Protein AF-A0A1V2ZGI5-F1 (afdb_monomer_lite)

Secondary structure (DSSP, 8-state):
-----HHHHHHHHHHHHHHH-TTTHHHHHHHHHHHHHHHHHHHHHHHHHHHHHH-GGGSSSSTTTS-TT---HHHHHHHHHHS-S-----------------------HHHHHHHHHHHHHHTT-GGGSPPPPP-TT--

Sequence (139 aa):
MFGLTFDKLLIIGVIAVFVLGPDRLPHYAAQLGQLVRKVRGFATQARERVKDEMGEEFNEVDWRKLDPRQYDPRRIIRDALLEDDPVPTVKPPTAVGAPVTVGGRSPSTQDSYYTTMKRSAGEGRLSAVAPPPIDSEAT

Radius of gyration: 29.59 Å; chains: 1; bounding box: 64×57×59 Å

pLDDT: mean 72.78, std 17.81, range [43.66, 98.0]

Foldseek 3Di:
DDPDDPVVVVVVVVVCCVVQPVVCVVVVVVVVVVVVVVVVVVVVVVVVVCCVVVDPPPPPDCVQVPPPVPVPVVVVVVVVVVDDDDDPPPDDDDDDDDDDDDDDDPDDVVVVLVVVCVVCVVVVNNVPRDDDDDDPVPD

Structure (mmCIF, N/CA/C/O backbone):
data_AF-A0A1V2ZGI5-F1
#
_entry.id   AF-A0A1V2ZGI5-F1
#
loop_
_atom_site.group_PDB
_atom_site.id
_atom_site.type_symbol
_atom_site.label_atom_id
_atom_site.label_alt_id
_atom_site.label_comp_id
_atom_site.label_asym_id
_atom_site.label_entity_id
_atom_site.label_seq_id
_atom_site.pdbx_PDB_ins_code
_atom_site.Cartn_x
_atom_site.Cartn_y
_atom_site.Cartn_z
_atom_site.occupancy
_atom_site.B_iso_or_equiv
_atom_site.auth_seq_id
_atom_site.auth_comp_id
_atom_site.auth_asym_id
_atom_site.auth_atom_id
_atom_site.pdbx_PDB_model_num
ATOM 1 N N . MET A 1 1 ? 14.061 -19.597 8.875 1.00 60.62 1 MET A N 1
ATOM 2 C CA . MET A 1 1 ? 13.915 -20.298 7.579 1.00 60.62 1 MET A CA 1
ATOM 3 C C . MET A 1 1 ? 13.513 -19.373 6.420 1.00 60.62 1 MET A C 1
ATOM 5 O O . MET A 1 1 ? 12.984 -19.852 5.433 1.00 60.62 1 MET A O 1
ATOM 9 N N . PHE A 1 2 ? 13.841 -18.076 6.462 1.00 70.00 2 PHE A N 1
ATOM 10 C CA . PHE A 1 2 ? 13.839 -17.220 5.273 1.00 70.00 2 PHE A CA 1
ATOM 11 C C . PHE A 1 2 ? 15.181 -16.511 5.248 1.00 70.00 2 PHE A C 1
ATOM 13 O O . PHE A 1 2 ? 15.458 -15.674 6.101 1.00 70.00 2 PHE A O 1
ATOM 20 N N . GLY A 1 3 ? 16.053 -16.908 4.327 1.00 79.88 3 GLY A N 1
ATOM 21 C CA . GLY A 1 3 ? 17.366 -16.296 4.171 1.00 79.88 3 GLY A CA 1
ATOM 22 C C . GLY A 1 3 ? 17.274 -14.939 3.483 1.00 79.88 3 GLY A C 1
ATOM 23 O O . GLY A 1 3 ? 18.014 -14.748 2.536 1.00 79.88 3 GLY A O 1
ATOM 24 N N . LEU A 1 4 ? 16.351 -14.058 3.882 1.00 86.88 4 LEU A N 1
ATOM 25 C CA . LEU A 1 4 ? 16.184 -12.700 3.356 1.00 86.88 4 LEU A CA 1
ATOM 26 C C . LEU A 1 4 ? 17.263 -11.796 3.959 1.00 86.88 4 LEU A C 1
ATOM 28 O O . LEU A 1 4 ? 17.083 -11.200 5.017 1.00 86.88 4 LEU A O 1
ATOM 32 N N . THR A 1 5 ? 18.410 -11.742 3.297 1.00 92.62 5 THR A N 1
ATOM 33 C CA . THR A 1 5 ? 19.480 -10.785 3.582 1.00 92.62 5 THR A CA 1
ATOM 34 C C . THR A 1 5 ? 19.260 -9.506 2.779 1.00 92.62 5 THR A C 1
ATOM 36 O O . THR A 1 5 ? 18.526 -9.498 1.787 1.00 92.62 5 THR A O 1
ATOM 39 N N . PHE A 1 6 ? 19.892 -8.409 3.204 1.00 93.56 6 PHE A N 1
ATOM 40 C CA . PHE A 1 6 ? 19.794 -7.124 2.508 1.00 93.56 6 PHE A CA 1
ATOM 41 C C . PHE A 1 6 ? 20.178 -7.236 1.022 1.00 93.56 6 PHE A C 1
ATOM 43 O O . PHE A 1 6 ? 19.491 -6.665 0.177 1.00 93.56 6 PHE A O 1
ATOM 50 N N . ASP A 1 7 ? 21.196 -8.045 0.690 1.00 94.19 7 ASP A N 1
ATOM 51 C CA . ASP A 1 7 ? 21.596 -8.289 -0.703 1.00 94.19 7 ASP A CA 1
ATOM 52 C C . ASP A 1 7 ? 20.441 -8.851 -1.552 1.00 94.19 7 ASP A C 1
ATOM 54 O O . ASP A 1 7 ? 20.216 -8.402 -2.676 1.00 94.19 7 ASP A O 1
ATOM 58 N N . LYS A 1 8 ? 19.634 -9.759 -0.990 1.00 94.56 8 LYS A N 1
ATOM 59 C CA . LYS A 1 8 ? 18.549 -10.416 -1.724 1.00 94.56 8 LYS A CA 1
ATOM 60 C C . LYS A 1 8 ? 17.370 -9.491 -1.919 1.00 94.56 8 LYS A C 1
ATOM 62 O O . LYS A 1 8 ? 16.746 -9.531 -2.972 1.00 94.56 8 LYS A O 1
ATOM 67 N N . LEU A 1 9 ? 17.077 -8.644 -0.933 1.00 95.00 9 LEU A N 1
ATOM 68 C CA . LEU A 1 9 ? 16.069 -7.596 -1.089 1.00 95.00 9 LEU A CA 1
ATOM 69 C C . LEU A 1 9 ? 16.461 -6.620 -2.202 1.00 95.00 9 LEU A C 1
ATOM 71 O O . LEU A 1 9 ? 15.607 -6.252 -3.006 1.00 95.00 9 LEU A O 1
ATOM 75 N N . LEU A 1 10 ? 17.744 -6.258 -2.296 1.00 95.56 10 LEU A N 1
ATOM 76 C CA . LEU A 1 10 ? 18.249 -5.412 -3.377 1.00 95.56 10 LEU A CA 1
ATOM 77 C C . LEU A 1 10 ? 18.109 -6.108 -4.738 1.00 95.56 10 LEU A C 1
ATOM 79 O O . LEU A 1 10 ? 17.576 -5.507 -5.668 1.00 95.56 10 LEU A O 1
ATOM 83 N N . ILE A 1 11 ? 18.497 -7.385 -4.842 1.00 96.19 11 ILE A N 1
ATOM 84 C CA . ILE A 1 11 ? 18.333 -8.186 -6.068 1.00 96.19 11 ILE A CA 1
ATOM 85 C C . ILE A 1 11 ? 16.859 -8.262 -6.489 1.00 96.19 11 ILE A C 1
ATOM 87 O O . ILE A 1 11 ? 16.540 -8.019 -7.651 1.00 96.19 11 ILE A O 1
ATOM 91 N N . ILE A 1 12 ? 15.948 -8.545 -5.554 1.00 95.19 12 ILE A N 1
ATOM 92 C CA . ILE A 1 12 ? 14.504 -8.588 -5.828 1.00 95.19 12 ILE A CA 1
ATOM 93 C C . ILE A 1 12 ? 14.003 -7.217 -6.295 1.00 95.19 12 ILE A C 1
ATOM 95 O O . ILE A 1 12 ? 13.222 -7.151 -7.240 1.00 95.19 12 ILE A O 1
ATOM 99 N N . GLY A 1 13 ? 14.470 -6.128 -5.678 1.00 94.94 13 GLY A N 1
ATOM 100 C CA . GLY A 1 13 ? 14.133 -4.767 -6.089 1.00 94.94 13 GLY A CA 1
ATOM 101 C C . GLY A 1 13 ? 14.563 -4.471 -7.526 1.00 94.94 13 GLY A C 1
ATOM 102 O O . GLY A 1 13 ? 13.761 -3.983 -8.317 1.00 94.94 13 GLY A O 1
ATOM 103 N N . VAL A 1 14 ? 15.792 -4.838 -7.894 1.00 96.06 14 VAL A N 1
ATOM 104 C CA . VAL A 1 14 ? 16.297 -4.687 -9.267 1.00 96.06 14 VAL A CA 1
ATOM 105 C C . VAL A 1 14 ? 15.458 -5.507 -10.250 1.00 96.06 14 VAL A C 1
ATOM 107 O O . VAL A 1 14 ? 15.023 -4.977 -11.270 1.00 96.06 14 VAL A O 1
ATOM 110 N N . ILE A 1 15 ? 15.160 -6.771 -9.933 1.00 96.44 15 ILE A N 1
ATOM 111 C CA . ILE A 1 15 ? 14.302 -7.621 -10.774 1.00 96.44 15 ILE A CA 1
ATOM 112 C C . ILE A 1 15 ? 12.909 -7.000 -10.931 1.00 96.44 15 ILE A C 1
ATOM 114 O O . ILE A 1 15 ? 12.388 -6.941 -12.042 1.00 96.44 15 ILE A O 1
ATOM 118 N N . ALA A 1 16 ? 12.318 -6.491 -9.849 1.00 95.44 16 ALA A N 1
ATOM 119 C CA . ALA A 1 16 ? 11.019 -5.830 -9.894 1.00 95.44 16 ALA A CA 1
ATOM 120 C C . ALA A 1 16 ? 11.039 -4.590 -10.802 1.00 95.44 16 ALA A C 1
ATOM 122 O O . ALA A 1 16 ? 10.104 -4.394 -11.576 1.00 95.44 16 ALA A O 1
ATOM 123 N N . VAL A 1 17 ? 12.115 -3.792 -10.769 1.00 95.44 17 VAL A N 1
ATOM 124 C CA . VAL A 1 17 ? 12.310 -2.655 -11.685 1.00 95.44 17 VAL A CA 1
ATOM 125 C C . VAL A 1 17 ? 12.360 -3.117 -13.137 1.00 95.44 17 VAL A C 1
ATOM 127 O O . VAL A 1 17 ? 11.729 -2.491 -13.982 1.00 95.44 17 VAL A O 1
ATOM 130 N N . PHE A 1 18 ? 13.058 -4.211 -13.442 1.00 95.94 18 PHE A N 1
ATOM 131 C CA . PHE A 1 18 ? 13.131 -4.730 -14.810 1.00 95.94 18 PHE A CA 1
ATOM 132 C C . PHE A 1 18 ? 11.800 -5.301 -15.310 1.00 95.94 18 PHE A C 1
ATOM 134 O O . PHE A 1 18 ? 11.424 -5.052 -16.451 1.00 95.94 18 PHE A O 1
ATOM 141 N N . VAL A 1 19 ? 11.081 -6.050 -14.472 1.00 94.88 19 VAL A N 1
ATOM 142 C CA . VAL A 1 19 ? 9.811 -6.695 -14.849 1.00 94.88 19 VAL A CA 1
ATOM 143 C C . VAL A 1 19 ? 8.691 -5.670 -15.018 1.00 94.88 19 VAL A C 1
ATOM 145 O O . VAL A 1 19 ? 7.910 -5.751 -15.963 1.00 94.88 19 VAL A O 1
ATOM 148 N N . LEU A 1 20 ? 8.594 -4.714 -14.093 1.00 93.25 20 LEU A N 1
ATOM 149 C CA . LEU A 1 20 ? 7.507 -3.735 -14.063 1.00 93.25 20 LEU A CA 1
ATOM 150 C C . LEU A 1 20 ? 7.837 -2.461 -14.857 1.00 93.25 20 LEU A C 1
ATOM 152 O O . LEU A 1 20 ? 6.931 -1.792 -15.351 1.00 93.25 20 LEU A O 1
ATOM 156 N N . GLY A 1 21 ? 9.124 -2.133 -14.972 1.00 94.00 21 GLY A N 1
ATOM 157 C CA . GLY A 1 21 ? 9.652 -0.888 -15.524 1.00 94.00 21 GLY A CA 1
ATOM 158 C C . GLY A 1 21 ? 9.910 0.177 -14.440 1.00 94.00 21 GLY A C 1
ATOM 159 O O . GLY A 1 21 ? 9.068 0.366 -13.550 1.00 94.00 21 GLY A O 1
ATOM 160 N N . PRO A 1 22 ? 11.030 0.930 -14.516 1.00 92.94 22 PRO A N 1
ATOM 161 C CA . PRO A 1 22 ? 11.379 1.964 -13.534 1.00 92.94 22 PRO A CA 1
ATOM 162 C C . PRO A 1 22 ? 10.350 3.096 -13.468 1.00 92.94 22 PRO A C 1
ATOM 164 O O . PRO A 1 22 ? 10.092 3.622 -12.389 1.00 92.94 22 PRO A O 1
ATOM 167 N N . ASP A 1 23 ? 9.700 3.418 -14.587 1.00 94.19 23 ASP A N 1
ATOM 168 C CA . ASP A 1 23 ? 8.699 4.488 -14.653 1.00 94.19 23 ASP A CA 1
ATOM 169 C C . ASP A 1 23 ? 7.358 4.092 -14.012 1.00 94.19 23 ASP A C 1
ATOM 171 O O . ASP A 1 23 ? 6.593 4.940 -13.551 1.00 94.19 23 ASP A O 1
ATOM 175 N N . ARG A 1 24 ? 7.049 2.788 -13.970 1.00 93.56 24 ARG A N 1
ATOM 176 C CA . ARG A 1 24 ? 5.764 2.257 -13.478 1.00 93.56 24 ARG A CA 1
ATOM 177 C C . ARG A 1 24 ? 5.788 1.981 -11.976 1.00 93.56 24 ARG A C 1
ATOM 179 O O . ARG A 1 24 ? 4.772 2.156 -11.306 1.00 93.56 24 ARG A O 1
ATOM 186 N N . LEU A 1 25 ? 6.934 1.570 -11.431 1.00 93.81 25 LEU A N 1
ATOM 187 C CA . LEU A 1 25 ? 7.102 1.291 -10.002 1.00 93.81 25 LEU A CA 1
ATOM 188 C C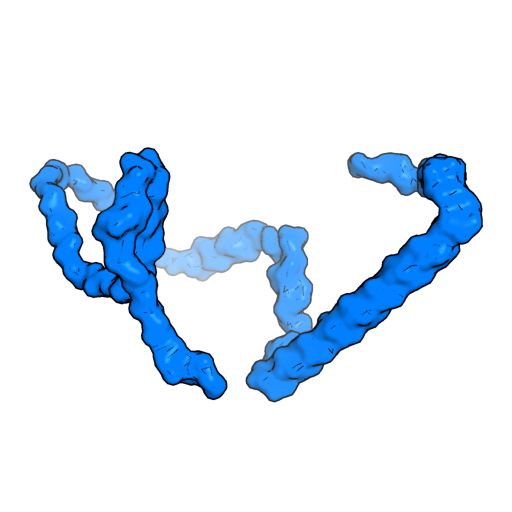 . LEU A 1 25 ? 6.651 2.419 -9.061 1.00 93.81 25 LEU A C 1
ATOM 190 O O . LEU A 1 25 ? 5.872 2.123 -8.153 1.00 93.81 25 LEU A O 1
ATOM 194 N N . PRO A 1 26 ? 7.071 3.690 -9.237 1.00 93.25 26 PRO A N 1
ATOM 195 C CA . PRO A 1 26 ? 6.655 4.764 -8.336 1.00 93.25 26 PRO A CA 1
ATOM 196 C C . PRO A 1 26 ? 5.143 5.000 -8.394 1.00 93.25 26 PRO A C 1
ATOM 198 O O . PRO A 1 26 ? 4.528 5.296 -7.372 1.00 93.25 26 PRO A O 1
ATOM 201 N N . HIS A 1 27 ? 4.526 4.797 -9.561 1.00 95.06 27 HIS A N 1
ATOM 202 C CA . HIS A 1 27 ? 3.080 4.895 -9.717 1.00 95.06 27 HIS A CA 1
ATOM 203 C C . HIS A 1 27 ? 2.349 3.822 -8.894 1.00 95.06 27 HIS A C 1
ATOM 205 O O . HIS A 1 27 ? 1.464 4.149 -8.103 1.00 95.06 27 HIS A O 1
ATOM 211 N N . TYR A 1 28 ? 2.753 2.553 -9.008 1.00 94.94 28 TYR A N 1
ATOM 212 C CA . TYR A 1 28 ? 2.148 1.466 -8.229 1.00 94.94 28 TYR A CA 1
ATOM 213 C C . TYR A 1 28 ? 2.452 1.563 -6.731 1.00 94.94 28 TYR A C 1
ATOM 215 O O . TYR A 1 28 ? 1.572 1.312 -5.908 1.00 94.94 28 TYR A O 1
ATOM 223 N N . ALA A 1 29 ? 3.662 1.983 -6.357 1.00 95.50 29 ALA A N 1
ATOM 224 C CA . ALA A 1 29 ? 4.014 2.234 -4.964 1.00 95.50 29 ALA A CA 1
ATOM 225 C C . ALA A 1 29 ? 3.138 3.340 -4.355 1.00 95.50 29 ALA A C 1
ATOM 227 O O . ALA A 1 29 ? 2.666 3.200 -3.226 1.00 95.50 29 ALA A O 1
ATOM 228 N N . ALA A 1 30 ? 2.853 4.406 -5.113 1.00 96.81 30 ALA A N 1
ATOM 229 C CA . ALA A 1 30 ? 1.935 5.456 -4.686 1.00 96.81 30 ALA A CA 1
ATOM 230 C C . ALA A 1 30 ? 0.502 4.927 -4.508 1.00 96.81 30 ALA A C 1
ATOM 232 O O . ALA A 1 30 ? -0.128 5.223 -3.492 1.00 96.81 30 ALA A O 1
ATOM 233 N N . GLN A 1 31 ? 0.003 4.103 -5.437 1.00 96.69 31 GLN A N 1
ATOM 234 C CA . GLN A 1 31 ? -1.319 3.474 -5.316 1.00 96.69 31 GLN A CA 1
ATOM 235 C C . GLN A 1 31 ? -1.414 2.566 -4.083 1.00 96.69 31 GLN A C 1
ATOM 237 O O . GLN A 1 31 ? -2.369 2.665 -3.310 1.00 96.69 31 GLN A O 1
ATOM 242 N N . LEU A 1 32 ? -0.403 1.722 -3.853 1.00 97.06 32 LEU A N 1
ATOM 243 C CA . LEU A 1 32 ? -0.332 0.869 -2.670 1.00 97.06 32 LEU A CA 1
ATOM 244 C C . LEU A 1 32 ? -0.266 1.708 -1.390 1.00 97.06 32 LEU A C 1
ATOM 246 O O . LEU A 1 32 ? -0.988 1.431 -0.437 1.00 97.06 32 LEU A O 1
ATOM 250 N N . GLY A 1 33 ? 0.542 2.769 -1.372 1.00 97.25 33 GLY A N 1
ATOM 251 C CA . GLY A 1 33 ? 0.631 3.685 -0.236 1.00 97.25 33 GLY A CA 1
ATOM 252 C C . GLY A 1 33 ? -0.708 4.354 0.083 1.00 97.25 33 GLY A C 1
ATOM 253 O O . GLY A 1 33 ? -1.115 4.417 1.245 1.00 97.25 33 GLY A O 1
ATOM 254 N N . GLN A 1 34 ? -1.440 4.793 -0.944 1.00 97.69 34 GLN A N 1
ATOM 255 C CA . GLN A 1 34 ? -2.791 5.333 -0.788 1.00 97.69 34 GLN A CA 1
ATOM 256 C C . GLN A 1 34 ? -3.763 4.279 -0.251 1.00 97.69 34 GLN A C 1
ATOM 258 O O . GLN A 1 34 ? -4.547 4.585 0.649 1.00 97.69 34 GLN A O 1
ATOM 263 N N . LEU A 1 35 ? -3.702 3.043 -0.755 1.00 98.00 35 LEU A N 1
ATOM 264 C CA . LEU A 1 35 ? -4.527 1.936 -0.272 1.00 98.00 35 LEU A CA 1
ATOM 265 C C . LEU A 1 35 ? -4.244 1.639 1.203 1.00 98.00 35 LEU A C 1
ATOM 267 O O . LEU A 1 35 ? -5.170 1.607 2.007 1.00 98.00 35 LEU A O 1
ATOM 271 N N . VAL A 1 36 ? -2.971 1.505 1.578 1.00 97.69 36 VAL A N 1
ATOM 272 C CA . VAL A 1 36 ? -2.554 1.278 2.967 1.00 97.69 36 VAL A CA 1
ATOM 273 C C . VAL A 1 36 ? -3.045 2.406 3.868 1.00 97.69 36 VAL A C 1
ATOM 275 O O . VAL A 1 36 ? -3.536 2.147 4.965 1.00 97.69 36 VAL A O 1
ATOM 278 N N . ARG A 1 37 ? -2.978 3.662 3.414 1.00 97.31 37 ARG A N 1
ATOM 279 C CA . ARG A 1 37 ? -3.463 4.801 4.200 1.00 97.31 37 ARG A CA 1
ATOM 280 C C . ARG A 1 37 ? -4.982 4.792 4.370 1.00 97.31 37 ARG A C 1
ATOM 282 O O . ARG A 1 37 ? -5.452 5.085 5.466 1.00 97.31 37 ARG A O 1
ATOM 289 N N . LYS A 1 38 ? -5.733 4.408 3.333 1.00 97.19 38 LYS A N 1
ATOM 290 C CA . LYS A 1 38 ? -7.189 4.208 3.410 1.00 97.19 38 LYS A CA 1
ATOM 291 C C . LYS A 1 38 ? -7.535 3.093 4.394 1.00 97.19 38 LYS A C 1
ATOM 293 O O . LYS A 1 38 ? -8.304 3.328 5.316 1.00 97.19 38 LYS A O 1
ATOM 298 N N . VAL A 1 39 ? -6.910 1.922 4.253 1.00 97.56 39 VAL A N 1
ATOM 299 C CA . VAL A 1 39 ? -7.103 0.771 5.153 1.00 97.56 39 VAL A CA 1
ATOM 300 C C . VAL A 1 39 ? -6.770 1.142 6.596 1.00 97.56 39 VAL A C 1
ATOM 302 O O . VAL A 1 39 ? -7.549 0.847 7.496 1.00 97.56 39 VAL A O 1
ATOM 305 N N . ARG A 1 40 ? -5.661 1.855 6.826 1.00 96.31 40 ARG A N 1
ATOM 306 C CA . ARG A 1 40 ? -5.303 2.359 8.156 1.00 96.31 40 ARG A CA 1
ATOM 307 C C . ARG A 1 40 ? -6.373 3.300 8.710 1.00 96.31 40 ARG A C 1
ATOM 309 O O . ARG A 1 40 ? -6.732 3.158 9.871 1.00 96.31 40 ARG A O 1
ATOM 316 N N . GLY A 1 41 ? -6.891 4.218 7.893 1.00 96.31 41 GLY A N 1
ATOM 317 C CA . GLY A 1 41 ? -7.988 5.109 8.278 1.00 96.31 41 GLY A CA 1
ATOM 318 C C . GLY A 1 41 ? -9.249 4.343 8.681 1.00 96.31 41 GLY A C 1
ATOM 319 O O . GLY A 1 41 ? -9.791 4.594 9.754 1.00 96.31 41 GLY A O 1
ATOM 320 N N . PHE A 1 42 ? -9.659 3.354 7.883 1.00 95.75 42 PHE A N 1
ATOM 321 C CA . PHE A 1 42 ? -10.796 2.488 8.205 1.00 95.75 42 PHE A CA 1
ATOM 322 C C . PHE A 1 42 ? -10.576 1.694 9.496 1.00 95.75 42 PHE A C 1
ATOM 324 O O . PHE A 1 42 ? -11.473 1.635 10.329 1.00 95.75 42 PHE A O 1
ATOM 331 N N . ALA A 1 43 ? -9.380 1.136 9.703 1.00 94.81 43 ALA A N 1
ATOM 332 C CA . ALA A 1 43 ? -9.047 0.414 10.928 1.00 94.81 43 ALA A CA 1
ATOM 333 C C . ALA A 1 43 ? -9.090 1.324 12.167 1.00 94.81 43 ALA A C 1
ATOM 335 O O . ALA A 1 43 ? -9.572 0.910 13.218 1.00 94.81 43 ALA A O 1
ATOM 336 N N . THR A 1 44 ? -8.619 2.571 12.051 1.00 93.50 44 THR A N 1
ATOM 337 C CA . THR A 1 44 ? -8.709 3.557 13.137 1.00 93.50 44 THR A CA 1
ATOM 338 C C . THR A 1 44 ? -10.161 3.918 13.450 1.00 93.50 44 THR A C 1
ATOM 340 O O . THR A 1 44 ? -10.533 3.886 14.616 1.00 93.50 44 THR A O 1
ATOM 343 N N . GLN A 1 45 ? -10.991 4.172 12.435 1.00 92.56 45 GLN A N 1
ATOM 344 C CA . GLN A 1 45 ? -12.415 4.484 12.622 1.00 92.56 45 GLN A CA 1
ATOM 345 C C . GLN A 1 45 ? -13.205 3.307 13.202 1.00 92.56 45 GLN A C 1
ATOM 347 O O . GLN A 1 45 ? -14.058 3.498 14.060 1.00 92.56 45 GLN A O 1
ATOM 352 N N . ALA A 1 46 ? -12.929 2.084 12.744 1.00 90.3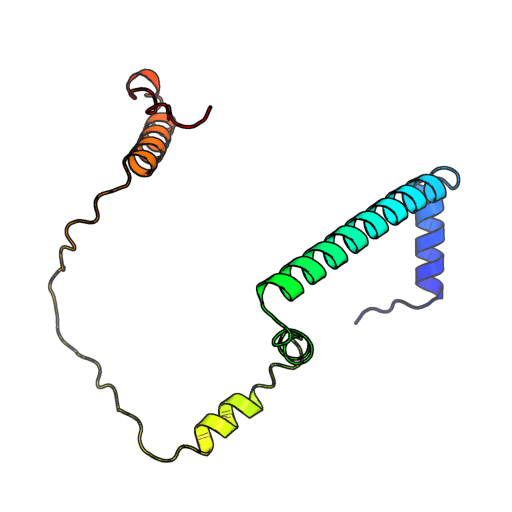1 46 ALA A N 1
ATOM 353 C CA . ALA A 1 46 ? -13.542 0.883 13.298 1.00 90.31 46 ALA A CA 1
ATOM 354 C C . ALA A 1 46 ? -13.155 0.705 14.772 1.00 90.31 46 ALA A C 1
ATOM 356 O O . ALA A 1 46 ? -14.015 0.423 15.598 1.00 90.31 46 ALA A O 1
ATOM 357 N N . ARG A 1 47 ? -11.880 0.937 15.117 1.00 83.31 47 ARG A N 1
ATOM 358 C CA . ARG A 1 47 ? -11.415 0.907 16.508 1.00 83.31 47 ARG A CA 1
ATOM 359 C C . ARG A 1 47 ? -12.098 1.972 17.368 1.00 83.31 47 ARG A C 1
ATOM 361 O O . ARG A 1 47 ? -12.417 1.679 18.510 1.00 83.31 47 ARG A O 1
ATOM 368 N N . GLU A 1 48 ? -12.301 3.175 16.836 1.00 87.94 48 GLU A N 1
ATOM 369 C CA . GLU A 1 48 ? -12.986 4.275 17.528 1.00 87.94 48 GLU A CA 1
ATOM 370 C C . GLU A 1 48 ? -14.451 3.922 17.813 1.00 87.94 48 GLU A C 1
ATOM 372 O O . GLU A 1 48 ? -14.844 3.907 18.970 1.00 87.94 48 GLU A O 1
ATOM 377 N N . ARG A 1 49 ? -15.205 3.461 16.807 1.00 84.94 49 ARG A N 1
ATOM 378 C CA . ARG A 1 49 ? -16.602 3.017 16.983 1.00 84.94 49 ARG A CA 1
ATOM 379 C C . ARG A 1 49 ? -16.743 1.865 17.979 1.00 84.94 49 ARG A C 1
ATOM 381 O O . ARG A 1 49 ? -17.618 1.895 18.833 1.00 84.94 49 ARG A O 1
ATOM 388 N N . VAL A 1 50 ? -15.864 0.863 17.895 1.00 81.94 50 VAL A N 1
ATOM 389 C CA . VAL A 1 50 ? -15.857 -0.264 18.846 1.00 81.94 50 VAL A CA 1
ATOM 390 C C . VAL A 1 50 ? -15.542 0.219 20.262 1.00 81.94 50 VAL A C 1
ATOM 392 O O . VAL A 1 50 ? -16.145 -0.262 21.216 1.00 81.94 50 VAL A O 1
ATOM 395 N N . LYS A 1 51 ? -14.623 1.180 20.411 1.00 80.56 51 LYS A N 1
ATOM 396 C CA . LYS A 1 51 ? -14.300 1.788 21.706 1.00 80.56 51 LYS A CA 1
ATOM 397 C C . LYS A 1 51 ? -15.484 2.581 22.273 1.00 80.56 51 LYS A C 1
ATOM 399 O O . LYS A 1 51 ? -15.723 2.509 23.475 1.00 80.56 51 LYS A O 1
ATOM 404 N N . ASP A 1 52 ? -16.209 3.303 21.425 1.00 80.44 52 ASP A N 1
ATOM 405 C CA . ASP A 1 52 ? -17.358 4.121 21.824 1.00 80.44 52 ASP A CA 1
ATOM 406 C C . ASP A 1 52 ? -18.565 3.263 22.242 1.00 80.44 52 ASP A C 1
ATOM 408 O O . ASP A 1 52 ? -19.268 3.611 23.187 1.00 80.44 52 ASP A O 1
ATOM 412 N N . GLU A 1 53 ? -18.788 2.124 21.577 1.00 73.06 53 GLU A N 1
ATOM 413 C CA . GLU A 1 53 ? -19.920 1.228 21.857 1.00 73.06 53 GLU A CA 1
ATOM 414 C C . GLU A 1 53 ? -19.646 0.207 22.973 1.00 73.06 53 GLU A C 1
ATOM 416 O O . GLU A 1 53 ? -20.581 -0.207 23.656 1.00 73.06 53 GLU A O 1
ATOM 421 N N . MET A 1 54 ? -18.391 -0.209 23.180 1.00 65.00 54 MET A N 1
ATOM 422 C CA . MET A 1 54 ? -18.046 -1.252 24.163 1.00 65.00 54 MET A CA 1
ATOM 423 C C . MET A 1 54 ? -17.392 -0.726 25.452 1.00 65.00 54 MET A C 1
ATOM 425 O O . MET A 1 54 ? -17.094 -1.517 26.345 1.00 65.00 54 MET A O 1
ATOM 429 N N . GLY A 1 55 ? -17.191 0.591 25.584 1.00 59.28 55 GLY A N 1
ATOM 430 C CA . GLY A 1 55 ? -16.595 1.209 26.774 1.00 59.28 55 GLY A CA 1
ATOM 431 C C . GLY A 1 55 ? -15.099 0.905 26.950 1.00 59.28 55 GLY A C 1
ATOM 432 O O . GLY A 1 55 ? -14.506 0.092 26.240 1.00 59.28 55 GLY A O 1
ATOM 433 N N . GLU A 1 56 ? -14.451 1.574 27.914 1.00 58.03 56 GLU A N 1
ATOM 434 C CA . GLU A 1 56 ? -13.001 1.483 28.199 1.00 58.03 56 GLU A CA 1
ATOM 435 C C . GLU A 1 56 ? -12.481 0.066 28.536 1.00 58.03 56 GLU A C 1
ATOM 437 O O . GLU A 1 56 ? -11.275 -0.135 28.682 1.00 58.03 56 GLU A O 1
ATOM 442 N N . GLU A 1 57 ? -13.356 -0.936 28.596 1.00 55.62 57 GLU A N 1
ATOM 443 C CA . GLU A 1 57 ? -13.048 -2.325 28.940 1.00 55.62 57 GLU A CA 1
ATOM 444 C C . GLU A 1 57 ? -12.223 -3.054 27.857 1.00 55.62 57 GLU A C 1
ATOM 446 O O . GLU A 1 57 ? -11.510 -4.013 28.154 1.00 55.62 57 GLU A O 1
ATOM 451 N N . PHE A 1 58 ? -12.214 -2.557 26.612 1.00 53.69 58 PHE A N 1
ATOM 452 C CA . PHE A 1 58 ? -11.450 -3.142 25.494 1.00 53.69 58 PHE A CA 1
ATOM 453 C C . PHE A 1 58 ? -10.059 -2.536 25.260 1.00 53.69 58 PHE A C 1
ATOM 455 O O . PHE A 1 58 ? -9.442 -2.775 24.214 1.00 53.69 58 PHE A O 1
ATOM 462 N N . ASN A 1 59 ? -9.536 -1.720 26.180 1.00 61.91 59 ASN A N 1
ATOM 463 C CA . ASN A 1 59 ? -8.400 -0.876 25.814 1.00 61.91 59 ASN A CA 1
ATOM 464 C C . ASN A 1 59 ? -7.012 -1.535 25.924 1.00 61.91 59 ASN A C 1
ATOM 466 O O . ASN A 1 59 ? -6.137 -1.172 25.142 1.00 61.91 59 ASN A O 1
ATOM 470 N N . GLU A 1 60 ? -6.776 -2.540 26.775 1.00 53.38 60 GLU A N 1
ATOM 471 C CA . GLU A 1 60 ? -5.385 -2.995 27.022 1.00 53.38 60 GLU A CA 1
ATOM 472 C C . GLU A 1 60 ? -5.164 -4.513 27.142 1.00 53.38 60 GLU A C 1
ATOM 474 O O . GLU A 1 60 ? -4.038 -4.982 26.958 1.00 53.38 60 GLU A O 1
ATOM 479 N N . VAL A 1 61 ? -6.207 -5.313 27.384 1.00 51.75 61 VAL A N 1
ATOM 480 C CA . VAL A 1 61 ? -6.026 -6.704 27.846 1.00 51.75 61 VAL A CA 1
ATOM 481 C C . VAL A 1 61 ? -6.089 -7.756 26.722 1.00 51.75 61 VAL A C 1
ATOM 483 O O . VAL A 1 61 ? -5.441 -8.798 26.837 1.00 51.75 61 VAL A O 1
ATOM 486 N N . ASP A 1 62 ? -6.762 -7.490 25.596 1.00 54.56 62 ASP A N 1
ATOM 487 C CA . ASP A 1 62 ? -7.052 -8.535 24.591 1.00 54.56 62 ASP A CA 1
ATOM 488 C C . ASP A 1 62 ? -6.149 -8.557 23.347 1.00 54.56 62 ASP A C 1
ATOM 490 O O . ASP A 1 62 ? -6.086 -9.573 22.652 1.00 54.56 62 ASP A O 1
ATOM 494 N N . TRP A 1 63 ? -5.317 -7.537 23.118 1.00 52.22 63 TRP A N 1
ATOM 495 C CA . TRP A 1 63 ? -4.305 -7.589 22.047 1.00 52.22 63 TRP A CA 1
ATOM 496 C C . TRP A 1 63 ? -3.172 -8.585 22.347 1.00 52.22 63 TRP A C 1
ATOM 498 O O . TRP A 1 63 ? -2.558 -9.117 21.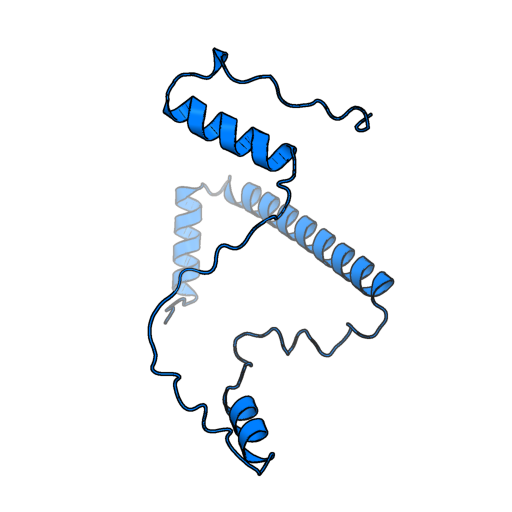427 1.00 52.22 63 TRP A O 1
ATOM 508 N N . ARG A 1 64 ? -2.917 -8.879 23.632 1.00 53.91 64 ARG A N 1
ATOM 509 C CA . ARG A 1 64 ? -1.950 -9.904 24.072 1.00 53.91 64 ARG A CA 1
ATOM 510 C C . ARG A 1 64 ? -2.532 -11.317 24.103 1.00 53.91 64 ARG A C 1
ATOM 512 O O . ARG A 1 64 ? -1.760 -12.270 24.080 1.00 53.91 64 ARG A O 1
ATOM 519 N N . LYS A 1 65 ? -3.861 -11.460 24.160 1.00 53.59 65 LYS A N 1
ATOM 520 C CA . LYS A 1 65 ? -4.542 -12.767 24.143 1.00 53.59 65 LYS A CA 1
ATOM 521 C C . LYS A 1 65 ? -4.796 -13.290 22.729 1.00 53.59 65 LYS A C 1
ATOM 523 O O . LYS A 1 65 ? -4.908 -14.495 22.547 1.00 53.59 65 LYS A O 1
ATOM 528 N N . LEU A 1 66 ? -4.841 -12.400 21.737 1.00 53.78 66 LEU A N 1
ATOM 529 C CA . LEU A 1 66 ? -4.987 -12.745 20.319 1.00 53.78 66 LEU A CA 1
ATOM 530 C C . LEU A 1 66 ? -3.649 -12.984 19.595 1.00 53.78 66 LEU A C 1
ATOM 532 O O . LEU A 1 66 ? -3.659 -13.244 18.395 1.00 53.78 66 LEU A O 1
ATOM 536 N N . ASP A 1 67 ? -2.505 -12.923 20.289 1.00 55.12 67 ASP A N 1
ATOM 537 C CA . ASP A 1 67 ? -1.214 -13.335 19.727 1.00 55.12 67 ASP A CA 1
ATOM 538 C C . ASP A 1 67 ? -1.138 -14.880 19.703 1.00 55.12 67 ASP A C 1
ATOM 540 O O . ASP A 1 67 ? -1.037 -15.504 20.767 1.00 55.12 67 ASP A O 1
ATOM 544 N N . PRO A 1 68 ? -1.152 -15.535 18.521 1.00 55.31 68 PRO A N 1
ATOM 545 C CA . PRO A 1 68 ? -1.169 -16.999 18.396 1.00 55.31 68 PRO A CA 1
ATOM 546 C C . PRO A 1 68 ? 0.052 -17.692 19.012 1.00 55.31 68 PRO A C 1
ATOM 548 O O . PRO A 1 68 ? 0.082 -18.914 19.140 1.00 55.31 68 PRO A O 1
ATOM 551 N N . ARG A 1 69 ? 1.091 -16.927 19.364 1.00 57.03 69 ARG A N 1
ATOM 552 C CA . ARG A 1 69 ? 2.333 -17.432 19.963 1.00 57.03 69 ARG A CA 1
ATOM 553 C C . ARG A 1 69 ? 2.297 -17.443 21.492 1.00 57.03 69 ARG A C 1
ATOM 555 O O . ARG A 1 69 ? 3.212 -17.989 22.098 1.00 57.03 69 ARG A O 1
ATOM 562 N N . GLN A 1 70 ? 1.273 -16.837 22.096 1.00 56.12 70 GLN A N 1
ATOM 563 C CA . GLN A 1 70 ? 1.093 -16.705 23.547 1.00 56.12 70 GLN A CA 1
ATOM 564 C C . GLN A 1 70 ? -0.069 -17.564 24.086 1.00 56.12 70 GLN A C 1
ATOM 566 O O . GLN A 1 70 ? -0.383 -17.488 25.273 1.00 56.12 70 GLN A O 1
ATOM 571 N N . TYR A 1 71 ? -0.678 -18.428 23.260 1.00 52.09 71 TYR A N 1
ATOM 572 C CA . TYR A 1 71 ? -1.470 -19.568 23.741 1.00 52.09 71 TYR A CA 1
ATOM 573 C C . TYR A 1 71 ? -0.500 -20.608 24.316 1.00 52.09 71 TYR A C 1
ATOM 575 O O 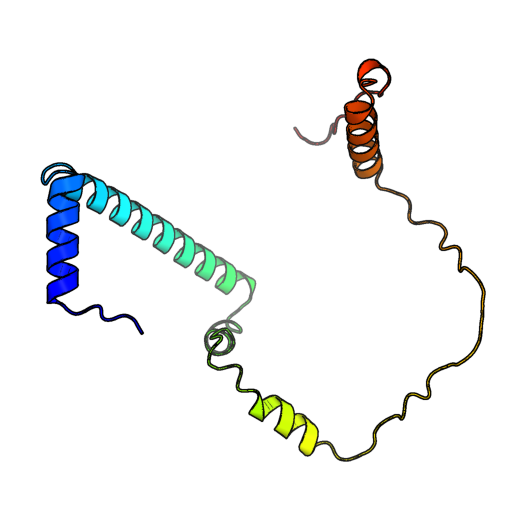. TYR A 1 71 ? -0.163 -21.595 23.669 1.00 52.09 71 TYR A O 1
ATOM 583 N N . ASP A 1 72 ? 0.062 -20.318 25.490 1.00 53.84 72 ASP A N 1
ATOM 584 C CA . ASP A 1 72 ? 1.011 -21.201 26.159 1.00 53.84 72 ASP A CA 1
ATOM 585 C C . ASP A 1 72 ? 0.226 -22.377 26.774 1.00 53.84 72 ASP A C 1
ATOM 587 O O . ASP A 1 72 ? -0.476 -22.194 27.778 1.00 53.84 72 ASP A O 1
ATOM 591 N N . PRO A 1 73 ? 0.312 -23.591 26.196 1.00 60.22 73 PRO A N 1
ATOM 592 C CA . PRO A 1 73 ? -0.494 -24.744 26.609 1.00 60.22 73 PRO A CA 1
ATOM 593 C C . PRO A 1 73 ? -0.263 -25.130 28.076 1.00 60.22 73 PRO A C 1
ATOM 595 O O . PRO A 1 73 ? -1.081 -25.812 28.690 1.00 60.22 73 PRO A O 1
ATOM 598 N N . ARG A 1 74 ? 0.841 -24.664 28.672 1.00 56.34 74 ARG A N 1
ATOM 599 C CA . ARG A 1 74 ? 1.203 -24.919 30.068 1.00 56.34 74 ARG A CA 1
ATOM 600 C C . ARG A 1 74 ? 0.277 -24.233 31.069 1.00 56.34 74 ARG A C 1
ATOM 602 O O . ARG A 1 74 ? 0.196 -24.705 32.200 1.00 56.34 74 ARG A O 1
ATOM 609 N N . ARG A 1 75 ? -0.410 -23.146 30.687 1.00 60.22 75 ARG A N 1
ATOM 610 C CA . ARG A 1 75 ? -1.417 -22.510 31.555 1.00 60.22 75 ARG A CA 1
ATOM 611 C C . ARG A 1 75 ? -2.660 -23.385 31.708 1.00 60.22 75 ARG A C 1
ATOM 613 O O . ARG A 1 75 ? -3.061 -23.640 32.831 1.00 60.22 75 ARG A O 1
ATOM 620 N N 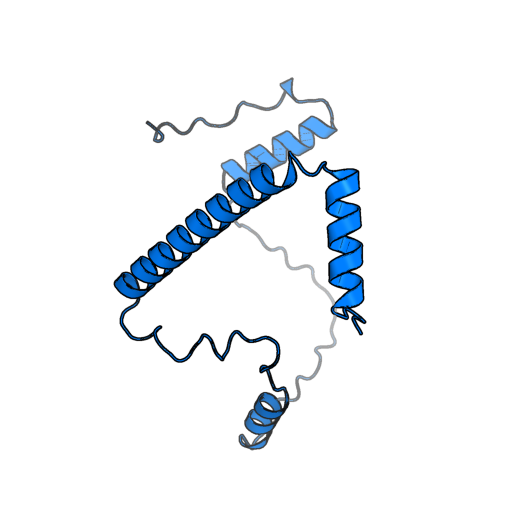. ILE A 1 76 ? -3.151 -23.957 30.610 1.00 60.38 76 ILE A N 1
ATOM 621 C CA . ILE A 1 76 ? -4.329 -24.845 30.598 1.00 60.38 76 ILE A CA 1
ATOM 622 C C . ILE A 1 76 ? -4.103 -26.082 31.480 1.00 60.38 76 ILE A C 1
ATOM 624 O O . ILE A 1 76 ? -4.999 -26.528 32.185 1.00 60.38 76 ILE A O 1
ATOM 628 N N . ILE A 1 77 ? -2.880 -26.618 31.481 1.00 60.59 77 ILE A N 1
ATOM 629 C CA . ILE A 1 77 ? -2.516 -27.790 32.289 1.00 60.59 77 ILE A CA 1
ATOM 630 C C . ILE A 1 77 ? -2.387 -27.431 33.777 1.00 60.59 77 ILE A C 1
ATOM 632 O O . ILE A 1 77 ? -2.694 -28.253 34.629 1.00 60.59 77 ILE A O 1
ATOM 636 N N . ARG A 1 78 ? -1.936 -26.215 34.108 1.00 63.41 78 ARG A N 1
ATOM 637 C CA . ARG A 1 78 ? -1.831 -25.760 35.503 1.00 63.41 78 ARG A CA 1
ATOM 638 C C . ARG A 1 78 ? -3.192 -25.508 36.129 1.00 63.41 78 ARG A C 1
ATOM 640 O O . ARG A 1 78 ? -3.375 -25.887 37.279 1.00 63.41 78 ARG A O 1
ATOM 647 N N . ASP A 1 79 ? -4.118 -24.945 35.361 1.00 60.50 79 ASP A N 1
ATOM 648 C CA . ASP A 1 79 ? -5.502 -24.771 35.800 1.00 60.50 79 ASP A CA 1
ATOM 649 C C . ASP A 1 79 ? -6.152 -26.148 36.049 1.00 60.50 79 ASP A C 1
ATOM 651 O O . ASP A 1 79 ? -6.794 -26.345 37.072 1.00 60.50 79 ASP A O 1
ATOM 655 N N . ALA A 1 80 ? -5.843 -27.156 35.221 1.00 59.91 80 ALA A N 1
ATOM 656 C CA . ALA A 1 80 ? -6.293 -28.539 35.424 1.00 59.91 80 ALA A CA 1
ATOM 657 C C . ALA A 1 80 ? -5.581 -29.316 36.557 1.00 59.91 80 ALA A C 1
ATOM 659 O O . ALA A 1 80 ? -6.012 -30.416 36.887 1.00 59.91 80 ALA A O 1
ATOM 660 N N . LEU A 1 81 ? -4.481 -28.799 37.123 1.00 55.16 81 LEU A N 1
ATOM 661 C CA . LEU A 1 81 ? -3.744 -29.442 38.227 1.00 55.16 81 LEU A CA 1
ATOM 662 C C . LEU A 1 81 ? -4.004 -28.800 39.600 1.00 55.16 81 LEU A C 1
ATOM 664 O O . LEU A 1 81 ? -3.601 -29.376 40.607 1.00 55.16 81 LEU A O 1
ATOM 668 N N . LEU A 1 82 ? -4.605 -27.608 39.651 1.00 56.50 82 LEU A N 1
ATOM 669 C CA . LEU A 1 82 ? -4.924 -26.893 40.896 1.00 56.50 82 LEU A CA 1
ATOM 670 C C . LEU A 1 82 ? -6.359 -27.138 41.385 1.00 56.50 82 LEU A C 1
ATOM 672 O O . LEU A 1 82 ? -6.638 -26.898 42.558 1.00 56.50 82 LEU A O 1
ATOM 676 N N . GLU A 1 83 ? -7.240 -27.644 40.524 1.00 53.28 83 GLU A N 1
ATOM 677 C CA . GLU A 1 83 ? -8.552 -28.168 40.906 1.00 53.28 83 GLU A CA 1
ATOM 678 C C . GLU A 1 83 ? -8.442 -29.681 41.130 1.00 53.28 83 GLU A C 1
ATOM 680 O O . GLU A 1 83 ? -8.536 -30.493 40.213 1.00 53.28 83 GLU A O 1
ATOM 685 N N . ASP A 1 84 ? -8.155 -30.032 42.382 1.00 52.78 84 ASP A N 1
ATOM 686 C CA . ASP A 1 84 ? -8.246 -31.389 42.916 1.00 52.78 84 ASP A CA 1
ATOM 687 C C . ASP A 1 84 ? -9.729 -31.836 42.948 1.00 52.78 84 ASP A C 1
ATOM 689 O O . ASP A 1 84 ? -10.603 -31.047 43.317 1.00 52.78 84 ASP A O 1
ATOM 693 N N . ASP A 1 85 ? -9.961 -33.119 42.629 1.00 46.59 85 ASP A N 1
ATOM 694 C CA . ASP A 1 85 ? -11.193 -33.936 42.775 1.00 46.59 85 ASP A CA 1
ATOM 695 C C . ASP A 1 85 ? -12.296 -33.932 41.670 1.00 46.59 85 ASP A C 1
ATOM 697 O O . ASP A 1 85 ? -12.644 -32.908 41.089 1.00 46.59 85 ASP A O 1
ATOM 701 N N . PRO A 1 86 ? -12.971 -35.080 41.417 1.00 46.84 86 PRO A N 1
ATOM 702 C CA . PRO A 1 86 ? -12.462 -36.263 40.729 1.00 46.84 86 PRO A CA 1
ATOM 703 C C . PRO A 1 86 ? -13.159 -36.493 39.373 1.00 46.84 86 PRO A C 1
ATOM 705 O O . PRO A 1 86 ? -14.316 -36.144 39.141 1.00 46.84 86 PRO A O 1
ATOM 708 N N . VAL A 1 87 ? -12.452 -37.177 38.476 1.00 50.66 87 VAL A N 1
ATOM 709 C CA . VAL A 1 87 ? -12.926 -37.595 37.150 1.00 50.66 87 VAL A CA 1
ATOM 710 C C . VAL A 1 87 ? -14.276 -38.340 37.200 1.00 50.66 87 VAL A C 1
ATOM 712 O O . VAL A 1 87 ? -14.345 -39.454 37.732 1.00 50.66 87 VAL A O 1
ATOM 715 N N . PRO A 1 88 ? -15.356 -37.831 36.569 1.00 48.78 88 PRO A N 1
ATOM 716 C CA . PRO A 1 88 ? -16.498 -38.674 36.271 1.00 48.78 88 PRO A CA 1
ATOM 717 C C . PRO A 1 88 ? -16.053 -39.664 35.194 1.00 48.78 88 PRO A C 1
ATOM 719 O O . PRO A 1 88 ? -15.888 -39.330 34.022 1.00 48.78 88 PRO A O 1
ATOM 722 N N . THR A 1 89 ? -15.826 -40.908 35.611 1.00 53.66 89 THR A N 1
ATOM 723 C CA . THR A 1 89 ? -15.629 -42.033 34.699 1.00 53.66 89 THR A CA 1
ATOM 724 C C . THR A 1 89 ? -16.925 -42.218 33.914 1.00 53.66 89 THR A C 1
ATOM 726 O O . THR A 1 89 ? -17.871 -42.850 34.389 1.00 53.66 89 THR A O 1
ATOM 729 N N . VAL A 1 90 ? -16.996 -41.635 32.717 1.00 55.41 90 VAL A N 1
ATOM 730 C CA . VAL A 1 90 ? -18.110 -41.852 31.793 1.00 55.41 90 VAL A CA 1
ATOM 731 C C . VAL A 1 90 ? -17.997 -43.280 31.267 1.00 55.41 90 VAL A C 1
ATOM 733 O O . VAL A 1 90 ? -17.230 -43.589 30.357 1.00 55.41 90 VAL A O 1
ATOM 736 N N . LYS A 1 91 ? -18.750 -44.176 31.904 1.00 57.16 91 LYS A N 1
ATOM 737 C CA . LYS A 1 91 ? -18.956 -45.561 31.481 1.00 57.16 91 LYS A CA 1
ATOM 738 C C . LYS A 1 91 ? -19.643 -45.542 30.102 1.00 57.16 91 LYS A C 1
ATOM 740 O O . LYS A 1 91 ? -20.687 -44.901 29.980 1.00 57.16 91 LYS A O 1
ATOM 745 N N . PRO A 1 92 ? -19.104 -46.204 29.063 1.00 49.22 92 PRO A N 1
ATOM 746 C CA . PRO A 1 92 ? -19.738 -46.201 27.750 1.00 49.22 92 PRO A CA 1
ATOM 747 C C . PRO A 1 92 ? -21.058 -46.988 27.816 1.00 49.22 92 PRO A C 1
ATOM 749 O O . PRO A 1 92 ? -21.059 -48.118 28.317 1.00 49.22 92 PRO A O 1
ATOM 752 N N . PRO A 1 93 ? -22.189 -46.445 27.330 1.00 49.75 93 PRO A N 1
ATOM 753 C CA . PRO A 1 93 ? -23.404 -47.230 27.200 1.00 49.75 93 PRO A CA 1
ATOM 754 C C . PRO A 1 93 ? -23.267 -48.176 26.001 1.00 49.75 93 PRO A C 1
ATOM 756 O O . PRO A 1 93 ? -23.464 -47.803 24.847 1.00 49.75 93 PRO A O 1
ATOM 759 N N . THR A 1 94 ? -22.941 -49.432 26.292 1.00 49.50 94 THR A N 1
ATOM 760 C CA . THR A 1 94 ? -23.215 -50.564 25.404 1.00 49.50 94 THR A CA 1
ATOM 761 C C . THR A 1 94 ? -24.697 -50.911 25.518 1.00 49.50 94 THR A C 1
ATOM 763 O O . THR A 1 94 ? -25.083 -51.540 26.497 1.00 49.50 94 THR A O 1
ATOM 766 N N . ALA A 1 95 ? -25.514 -50.509 24.538 1.00 48.25 95 ALA A N 1
ATOM 767 C CA . ALA A 1 95 ? -26.659 -51.278 24.026 1.00 48.25 95 ALA A CA 1
ATOM 768 C C . ALA A 1 95 ? -27.396 -50.528 22.893 1.00 48.25 95 ALA A C 1
ATOM 770 O O . ALA A 1 95 ? -28.040 -49.512 23.112 1.00 48.25 95 ALA A O 1
ATOM 771 N N . VAL A 1 96 ? -27.270 -51.071 21.679 1.00 48.50 96 VAL A N 1
ATOM 772 C CA . VAL A 1 96 ? -28.362 -51.478 20.770 1.00 48.50 96 VAL A CA 1
ATOM 773 C C . VAL A 1 96 ? -29.582 -50.542 20.609 1.00 48.50 96 VAL A C 1
ATOM 775 O O . VAL A 1 96 ? -30.487 -50.530 21.431 1.00 48.50 96 VAL A O 1
ATOM 778 N N . GLY A 1 97 ? -29.660 -49.918 19.424 1.00 52.00 97 GLY A N 1
ATOM 779 C CA . GLY A 1 97 ? -30.830 -49.975 18.530 1.00 52.00 97 GLY A CA 1
ATOM 780 C C . GLY A 1 97 ? -32.102 -49.187 18.875 1.00 52.00 97 GLY A C 1
ATOM 781 O O . GLY A 1 97 ? -32.990 -49.726 19.518 1.00 52.00 97 GLY A O 1
ATOM 782 N N . ALA A 1 98 ? -32.258 -47.998 18.277 1.00 49.78 98 ALA A N 1
ATOM 783 C CA . ALA A 1 98 ? -33.501 -47.506 17.650 1.00 49.78 98 ALA A CA 1
ATOM 784 C C . ALA A 1 98 ? -33.236 -46.160 16.932 1.00 49.78 98 ALA A C 1
ATOM 786 O O . ALA A 1 98 ? -32.532 -45.316 17.489 1.00 49.78 98 ALA A O 1
ATOM 787 N N . PRO A 1 99 ? -33.772 -45.910 15.720 1.00 50.78 99 PRO A N 1
ATOM 788 C CA . PRO A 1 99 ? -33.646 -44.609 15.072 1.00 50.78 99 PRO A CA 1
ATOM 789 C C . PRO A 1 99 ? -34.581 -43.592 15.741 1.00 50.78 99 PRO A C 1
ATOM 791 O O . PRO A 1 99 ? -35.801 -43.734 15.706 1.00 50.78 99 PRO A O 1
ATOM 794 N N . VAL A 1 100 ? -34.007 -42.543 16.332 1.00 54.28 100 VAL A N 1
ATOM 795 C CA . VAL A 1 100 ? -34.762 -41.364 16.773 1.00 54.28 100 VAL A CA 1
ATOM 796 C C . VAL A 1 100 ? -35.119 -40.529 15.544 1.00 54.28 100 VAL A C 1
ATOM 798 O O . VAL A 1 100 ? -34.276 -39.864 14.945 1.00 54.28 100 VAL A O 1
ATOM 801 N N . THR A 1 101 ? -36.394 -40.564 15.172 1.00 50.44 101 THR A N 1
ATOM 802 C CA . THR A 1 101 ? -37.048 -39.567 14.320 1.00 50.44 101 THR A CA 1
ATOM 803 C C . THR A 1 101 ? -37.038 -38.212 15.028 1.00 50.44 101 THR A C 1
ATOM 805 O O . THR A 1 101 ? -37.781 -38.009 15.986 1.00 50.44 101 THR A O 1
ATOM 808 N N . VAL A 1 102 ? -36.219 -37.268 14.554 1.00 54.75 102 VAL A N 1
ATOM 809 C CA . VAL A 1 102 ? -36.332 -35.854 14.941 1.00 54.75 102 VAL A CA 1
ATOM 810 C C . VAL A 1 102 ? -37.323 -35.185 13.998 1.00 54.75 102 VAL A C 1
ATOM 812 O O . VAL A 1 102 ? -37.022 -34.901 12.840 1.00 54.75 102 VAL A O 1
ATOM 815 N N . GLY A 1 103 ? -38.533 -34.974 14.507 1.00 43.66 103 GLY A N 1
ATOM 816 C CA . GLY A 1 103 ? -39.539 -34.137 13.876 1.00 43.66 103 GLY A CA 1
ATOM 817 C C . GLY A 1 103 ? -39.232 -32.647 14.045 1.00 43.66 103 GLY A C 1
ATOM 818 O O . GLY A 1 103 ? -38.805 -32.203 15.107 1.00 43.66 103 GLY A O 1
ATOM 819 N N . GLY A 1 104 ? -39.520 -31.892 12.984 1.00 50.09 104 GLY A N 1
ATOM 820 C CA . GLY A 1 104 ? -40.112 -30.557 13.075 1.00 50.09 104 GLY A CA 1
ATOM 821 C C . GLY A 1 104 ? -39.201 -29.394 13.463 1.00 50.09 104 GLY A C 1
ATOM 822 O O . GLY A 1 104 ? -39.399 -28.786 14.509 1.00 50.09 104 GLY A O 1
ATOM 823 N N . ARG A 1 105 ? -38.303 -28.980 12.562 1.00 47.41 105 ARG A N 1
ATOM 824 C CA . ARG A 1 105 ? -37.904 -27.567 12.470 1.00 47.41 105 ARG A CA 1
ATOM 825 C C . ARG A 1 105 ? -38.523 -27.017 11.188 1.00 47.41 105 ARG A C 1
ATOM 827 O O . ARG A 1 105 ? -38.163 -27.473 10.106 1.00 47.41 105 ARG A O 1
ATOM 834 N N . SER A 1 106 ? -39.504 -26.122 11.318 1.00 52.19 106 SER A N 1
ATOM 835 C CA . SER A 1 106 ? -40.114 -25.424 10.181 1.00 52.19 106 SER A CA 1
ATOM 836 C C . SER A 1 106 ? -39.005 -24.781 9.348 1.00 52.19 106 SER A C 1
ATOM 838 O O . SER A 1 106 ? -38.259 -23.967 9.895 1.00 52.19 106 SER A O 1
ATOM 840 N N . PRO A 1 107 ? -38.837 -25.151 8.069 1.00 54.75 107 PRO A N 1
ATOM 841 C CA . PRO A 1 107 ? -37.846 -24.507 7.236 1.00 54.75 107 PRO A CA 1
ATOM 842 C C . PRO A 1 107 ? -38.373 -23.115 6.888 1.00 54.75 107 PRO A C 1
ATOM 844 O O . PRO A 1 107 ? -39.506 -22.963 6.431 1.00 54.75 107 PRO A O 1
ATOM 847 N N . SER A 1 108 ? -37.556 -22.092 7.118 1.00 59.91 108 SER A N 1
ATOM 848 C CA . SER A 1 108 ? -37.711 -20.764 6.526 1.00 59.91 108 SER A CA 1
ATOM 849 C C . SER A 1 108 ? -38.112 -20.936 5.057 1.00 59.91 108 SER A C 1
ATOM 851 O O . SER A 1 108 ? -37.437 -21.633 4.292 1.00 59.91 108 SER A O 1
ATOM 853 N N . THR A 1 109 ? -39.233 -20.340 4.643 1.00 59.34 109 THR A N 1
ATOM 854 C CA . THR A 1 109 ? -39.756 -20.472 3.270 1.00 59.34 109 THR A CA 1
ATOM 855 C C . THR A 1 109 ? -38.717 -20.038 2.222 1.00 59.34 109 THR A C 1
ATOM 857 O O . THR A 1 109 ? -38.676 -20.590 1.124 1.00 59.34 109 THR A O 1
ATOM 860 N N . GLN A 1 110 ? -37.805 -19.129 2.590 1.00 59.44 110 GLN A N 1
ATOM 861 C CA . GLN A 1 110 ? -36.649 -18.726 1.782 1.00 59.44 110 GLN A CA 1
ATOM 862 C C . GLN A 1 110 ? -35.637 -19.864 1.557 1.00 59.44 110 GLN A C 1
ATOM 864 O O . GLN A 1 110 ? -35.291 -20.146 0.409 1.00 59.44 110 GLN A O 1
ATOM 869 N N . ASP A 1 111 ? -35.216 -20.574 2.610 1.00 59.00 111 ASP A N 1
ATOM 870 C CA . ASP A 1 111 ? -34.259 -21.690 2.499 1.00 59.00 111 ASP A CA 1
ATOM 871 C C . ASP A 1 111 ? -34.838 -22.861 1.690 1.00 59.00 111 ASP A C 1
ATOM 873 O O . ASP A 1 111 ? -34.132 -23.540 0.932 1.00 59.00 111 ASP A O 1
ATOM 877 N N . SER A 1 112 ? -36.157 -23.052 1.795 1.00 73.81 112 SER A N 1
ATOM 878 C CA . SER A 1 112 ? -36.913 -24.053 1.033 1.00 73.81 112 SER A CA 1
ATOM 879 C C . SER A 1 112 ? -36.915 -23.754 -0.468 1.00 73.81 112 SER A C 1
ATOM 881 O O . SER A 1 112 ? -36.794 -24.667 -1.292 1.00 73.81 112 SER A O 1
ATOM 883 N N . TYR A 1 113 ? -37.003 -22.474 -0.833 1.00 76.06 113 TYR A N 1
ATOM 884 C CA . TYR A 1 113 ? -37.041 -22.043 -2.224 1.00 76.06 113 TYR A CA 1
ATOM 885 C C . TYR A 1 113 ? -35.695 -22.252 -2.930 1.00 76.06 113 TYR A C 1
ATOM 887 O O . TYR A 1 113 ? -35.626 -22.931 -3.959 1.00 76.06 113 TYR A O 1
ATOM 895 N N . TYR A 1 114 ? -34.604 -21.739 -2.347 1.00 76.62 114 TYR A N 1
ATOM 896 C CA . TYR A 1 114 ? -33.260 -21.864 -2.925 1.00 76.62 114 TYR A CA 1
ATOM 897 C C . TYR A 1 114 ? -32.832 -23.328 -3.086 1.00 76.62 114 TYR A C 1
ATOM 899 O O . TYR A 1 114 ? -32.252 -23.708 -4.108 1.00 76.62 114 TYR A O 1
ATOM 907 N N . THR A 1 115 ? -33.173 -24.176 -2.113 1.00 80.50 115 THR A N 1
ATOM 908 C CA . THR A 1 115 ? -32.871 -25.613 -2.164 1.00 80.50 115 THR A CA 1
ATOM 909 C C . THR A 1 115 ? -33.632 -26.319 -3.290 1.00 80.50 115 THR A C 1
ATOM 911 O O . THR A 1 115 ? -33.060 -27.145 -4.008 1.00 80.50 115 THR A O 1
ATOM 914 N N . THR A 1 116 ? -34.904 -25.967 -3.492 1.00 78.38 116 THR A N 1
ATOM 915 C CA . THR A 1 116 ? -35.749 -26.544 -4.550 1.00 78.38 116 THR A CA 1
ATOM 916 C C . THR A 1 116 ? -35.273 -26.119 -5.937 1.00 78.38 116 THR A C 1
ATOM 918 O O . THR A 1 116 ? -35.122 -26.959 -6.829 1.00 78.38 116 THR A O 1
ATOM 921 N N . MET A 1 117 ? -34.932 -24.838 -6.104 1.00 79.94 117 MET A N 1
ATOM 922 C CA . MET A 1 117 ? -34.385 -24.321 -7.356 1.00 79.94 117 MET A CA 1
ATOM 923 C C . MET A 1 117 ? -33.065 -25.018 -7.712 1.00 79.94 117 MET A C 1
ATOM 925 O O . MET A 1 117 ? -32.919 -25.514 -8.826 1.00 79.94 117 MET A O 1
ATOM 929 N N . LYS A 1 118 ? -32.136 -25.162 -6.757 1.00 82.94 118 LYS A N 1
ATOM 930 C CA . LYS A 1 118 ? -30.847 -25.834 -6.991 1.00 82.94 118 LYS A CA 1
ATOM 931 C C . LYS A 1 118 ? -31.007 -27.294 -7.428 1.00 82.94 118 LYS A C 1
ATOM 933 O O . LYS A 1 118 ? -30.279 -27.747 -8.308 1.00 82.94 118 LYS A O 1
ATOM 938 N N . ARG A 1 119 ? -31.968 -28.021 -6.847 1.00 80.25 119 ARG A N 1
ATOM 939 C CA . ARG A 1 119 ? -32.280 -29.401 -7.249 1.00 80.25 119 ARG A CA 1
ATOM 940 C C . ARG A 1 119 ? -32.837 -29.455 -8.673 1.00 80.25 119 ARG A C 1
ATOM 942 O O . ARG A 1 119 ? -32.311 -30.183 -9.506 1.00 80.25 119 ARG A O 1
ATOM 949 N N . SER A 1 120 ? -33.846 -28.637 -8.964 1.00 79.38 120 SER A N 1
ATOM 950 C CA . SER A 1 120 ? -34.488 -28.595 -10.285 1.00 79.38 120 SER A CA 1
ATOM 951 C C . SER A 1 120 ? -33.554 -28.119 -11.408 1.00 79.38 120 SER A C 1
ATOM 953 O O . SER A 1 120 ? -33.698 -28.559 -12.547 1.00 79.38 120 SER A O 1
ATOM 955 N N . ALA A 1 121 ? -32.570 -27.267 -11.092 1.00 78.75 121 ALA A N 1
ATOM 956 C CA . ALA A 1 121 ? -31.530 -26.829 -12.019 1.00 78.75 121 ALA A CA 1
ATOM 957 C C . ALA A 1 121 ? -30.624 -27.993 -12.443 1.00 78.75 121 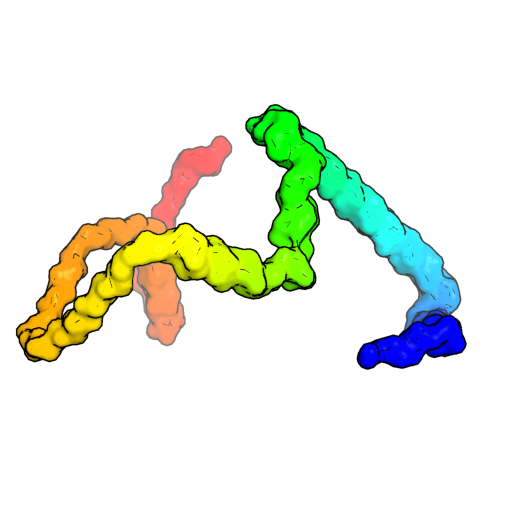ALA A C 1
ATOM 959 O O . ALA A 1 121 ? -30.315 -28.121 -13.624 1.00 78.75 121 ALA A O 1
ATOM 960 N N . GLY A 1 122 ? -30.256 -28.874 -11.503 1.00 76.94 122 GLY A N 1
ATOM 961 C CA . GLY A 1 122 ? -29.509 -30.101 -11.802 1.00 76.94 122 GLY A CA 1
ATOM 962 C C . GLY A 1 122 ? -30.304 -31.110 -12.636 1.00 76.94 122 GLY A C 1
ATOM 963 O O . GLY A 1 122 ? -29.718 -31.881 -13.388 1.00 76.94 122 GLY A O 1
ATOM 964 N N . GLU A 1 123 ? -31.633 -31.069 -12.547 1.00 78.94 123 GLU A N 1
ATOM 965 C CA . GLU A 1 123 ? -32.548 -31.929 -13.309 1.00 78.94 123 GLU A CA 1
ATOM 966 C C . GLU A 1 123 ? -33.046 -31.285 -14.620 1.00 78.94 123 GLU A C 1
ATOM 968 O O . GLU A 1 123 ? -33.803 -31.908 -15.363 1.00 78.94 123 GLU A O 1
ATOM 973 N N . GLY A 1 124 ? -32.655 -30.038 -14.921 1.00 73.88 124 GLY A N 1
ATOM 974 C CA . GLY A 1 124 ? -33.088 -29.310 -16.121 1.00 73.88 124 GLY A CA 1
ATOM 975 C C . GLY A 1 124 ? -34.570 -28.901 -16.136 1.00 73.88 124 GLY A C 1
ATOM 976 O O . GLY A 1 124 ? -35.107 -28.593 -17.198 1.00 73.88 124 GLY A O 1
ATOM 977 N N . ARG A 1 125 ? -35.255 -28.881 -14.981 1.00 76.31 125 ARG A N 1
ATOM 978 C CA . ARG A 1 125 ? -36.709 -28.618 -14.852 1.00 76.31 125 ARG A CA 1
ATOM 979 C C . ARG A 1 125 ? -37.022 -27.251 -14.233 1.00 76.31 125 ARG A C 1
ATOM 981 O O . ARG A 1 125 ? -37.943 -27.115 -13.433 1.00 76.31 125 ARG A O 1
ATOM 988 N N . LEU A 1 126 ? -36.259 -26.230 -14.615 1.00 69.12 126 LEU A N 1
ATOM 989 C CA . LEU A 1 126 ? -36.363 -24.864 -14.078 1.00 69.12 126 LEU A CA 1
ATOM 990 C C . LEU A 1 126 ? -37.729 -24.205 -14.330 1.00 69.12 126 LEU A C 1
ATOM 992 O O . LEU A 1 126 ? -38.189 -23.419 -13.511 1.00 69.12 126 LEU A O 1
ATOM 996 N N . SER A 1 127 ? -38.400 -24.548 -15.431 1.00 72.88 127 SER A N 1
ATOM 997 C CA . SER A 1 127 ? -39.713 -23.999 -15.799 1.00 72.88 127 SER A CA 1
ATOM 998 C C . SER A 1 127 ? -40.869 -24.481 -14.915 1.00 72.88 127 SER A C 1
ATOM 1000 O O . SER A 1 127 ? -41.951 -23.905 -14.974 1.00 72.88 127 SER A O 1
ATOM 1002 N N . ALA A 1 128 ? -40.658 -25.524 -14.105 1.00 72.81 128 ALA A N 1
ATOM 1003 C CA . ALA A 1 128 ? -41.663 -26.075 -13.197 1.00 72.81 128 ALA A CA 1
ATOM 1004 C C . ALA A 1 128 ? -41.559 -25.520 -11.763 1.00 72.81 128 ALA A C 1
ATOM 1006 O O . ALA A 1 128 ? -42.359 -25.887 -10.903 1.00 72.81 128 ALA A O 1
ATOM 1007 N N . VAL A 1 129 ? -40.574 -24.659 -11.488 1.00 75.19 129 VAL A N 1
ATOM 1008 C CA . VAL A 1 129 ? -40.380 -24.035 -10.174 1.00 75.19 129 VAL A CA 1
ATOM 1009 C C . VAL A 1 129 ? -41.156 -22.720 -10.144 1.00 75.19 129 VAL A C 1
ATOM 1011 O O . VAL A 1 129 ? -40.958 -21.867 -11.006 1.00 75.19 129 VAL A O 1
ATOM 1014 N N . ALA A 1 130 ? -42.051 -22.557 -9.164 1.00 75.12 130 ALA A N 1
ATOM 1015 C CA . ALA A 1 130 ? -42.726 -21.279 -8.908 1.00 75.12 130 ALA A CA 1
ATOM 1016 C C . ALA A 1 130 ? -41.679 -20.174 -8.665 1.00 75.12 130 ALA A C 1
ATOM 1018 O O . ALA A 1 130 ? -40.619 -20.526 -8.180 1.00 75.12 130 ALA A O 1
ATOM 1019 N N . PRO A 1 131 ? -41.917 -18.888 -8.981 1.00 71.62 131 PRO A N 1
ATOM 1020 C CA . PRO A 1 131 ? -40.955 -17.801 -8.747 1.00 71.62 131 PRO A CA 1
ATOM 1021 C C . PRO A 1 131 ? -40.732 -17.513 -7.247 1.00 71.62 131 PRO A C 1
ATOM 1023 O O . PRO A 1 131 ? -41.605 -17.837 -6.433 1.00 71.62 131 PRO A O 1
ATOM 1026 N N . PRO A 1 132 ? -39.591 -16.902 -6.855 1.00 76.88 132 PRO A N 1
ATOM 1027 C CA . PRO A 1 132 ? -39.321 -16.619 -5.450 1.00 76.88 132 PRO A CA 1
ATOM 1028 C C . PRO A 1 132 ? -40.306 -15.566 -4.925 1.00 76.88 132 PRO A C 1
ATOM 1030 O O . PRO A 1 132 ? -40.662 -14.650 -5.673 1.00 76.88 132 PRO A O 1
ATOM 1033 N N . PRO A 1 133 ? -40.736 -15.661 -3.654 1.00 76.12 133 PRO A N 1
ATOM 1034 C CA . PRO A 1 133 ? -41.553 -14.620 -3.044 1.00 76.12 133 PRO A CA 1
ATOM 1035 C C . PRO A 1 133 ? -40.760 -13.306 -3.008 1.00 76.12 133 PRO A C 1
ATOM 1037 O O . PRO A 1 133 ? -39.617 -13.283 -2.550 1.00 76.12 133 PRO A O 1
ATOM 1040 N N . ILE A 1 134 ? -41.355 -12.231 -3.528 1.00 71.62 134 ILE A N 1
ATOM 1041 C CA . ILE A 1 134 ? -40.756 -10.892 -3.518 1.00 71.62 134 ILE A CA 1
ATOM 1042 C C . ILE A 1 134 ? -40.996 -10.275 -2.141 1.00 71.62 134 ILE A C 1
ATOM 1044 O O . ILE A 1 134 ? -42.124 -10.286 -1.649 1.00 71.62 134 ILE A O 1
ATOM 1048 N N . ASP A 1 135 ? -39.936 -9.748 -1.534 1.00 76.06 135 ASP A N 1
ATOM 1049 C CA . ASP A 1 135 ? -40.012 -8.994 -0.287 1.00 76.06 135 ASP A CA 1
ATOM 1050 C C . ASP A 1 135 ? -40.473 -7.561 -0.581 1.00 76.06 135 ASP A C 1
ATOM 1052 O O . ASP A 1 135 ? -39.780 -6.798 -1.256 1.00 76.06 135 ASP A O 1
ATOM 1056 N N . SER A 1 136 ? -41.676 -7.217 -0.125 1.00 75.56 136 SER A N 1
ATOM 1057 C CA . SER A 1 136 ? -42.275 -5.895 -0.315 1.00 75.56 136 SER A CA 1
ATOM 1058 C C . SER A 1 136 ? -41.805 -4.847 0.702 1.00 75.56 136 SER A C 1
ATOM 1060 O O . SER A 1 136 ? -42.197 -3.691 0.570 1.00 75.56 136 SER A O 1
ATOM 1062 N N . GLU A 1 137 ? -40.993 -5.212 1.702 1.00 67.88 137 GLU A N 1
ATOM 1063 C CA . GLU A 1 137 ? -40.490 -4.281 2.729 1.00 67.88 137 GLU A CA 1
ATOM 1064 C C . GLU A 1 137 ? -39.158 -3.608 2.345 1.00 67.88 137 GLU A C 1
ATOM 1066 O O . GLU A 1 137 ? -38.713 -2.677 3.015 1.00 67.88 137 GLU A O 1
ATOM 1071 N N . ALA A 1 138 ? -38.532 -4.022 1.239 1.00 59.69 138 ALA A N 1
ATOM 1072 C CA . ALA A 1 138 ? -37.326 -3.397 0.702 1.00 59.69 138 ALA A CA 1
ATOM 1073 C C . ALA A 1 138 ? -37.674 -2.239 -0.262 1.00 59.69 138 ALA A C 1
ATOM 1075 O O . ALA A 1 138 ? -37.636 -2.402 -1.483 1.00 59.69 138 ALA A O 1
ATOM 1076 N N . THR A 1 139 ? -38.047 -1.067 0.265 1.00 56.81 139 THR A N 1
ATOM 1077 C CA . THR A 1 139 ? -38.177 0.204 -0.487 1.00 56.81 139 THR A CA 1
ATOM 1078 C C . THR A 1 139 ? -37.543 1.354 0.278 1.00 56.81 139 THR A C 1
ATOM 1080 O O . THR A 1 139 ? -37.792 1.456 1.498 1.00 56.81 139 THR A O 1
#